Protein AF-A3TXF7-F1 (afdb_monomer_lite)

Secondary structure (DSSP, 8-state):
-HHHHHHHHHHHHHSHHHHTS-HHHHHHHHHHHHHTT-EEEEEEEEE-TTSTT-EEEEEEEEEEESSPPPSSBTBPPPPEEEEEETTS---

Structure (mmCIF, N/CA/C/O backbone):
data_AF-A3TXF7-F1
#
_entry.id   AF-A3TXF7-F1
#
loop_
_atom_site.group_PDB
_atom_site.id
_atom_site.type_symbol
_atom_site.label_atom_id
_atom_site.label_alt_id
_atom_site.label_comp_id
_atom_site.label_asym_id
_atom_site.label_entity_id
_atom_site.label_seq_id
_atom_site.pdbx_PDB_ins_code
_atom_site.Cartn_x
_atom_site.Cartn_y
_atom_site.Cartn_z
_atom_site.occupancy
_atom_site.B_iso_or_equiv
_atom_site.auth_seq_id
_atom_site.auth_comp_id
_atom_site.auth_asym_id
_atom_site.auth_atom_id
_atom_site.pdbx_PDB_model_num
ATOM 1 N N . MET A 1 1 ? -7.599 -7.275 -6.684 1.00 59.09 1 MET A N 1
ATOM 2 C CA . MET A 1 1 ? -7.569 -7.299 -5.198 1.00 59.09 1 MET A CA 1
ATOM 3 C C . MET A 1 1 ? -6.232 -7.833 -4.708 1.00 59.09 1 MET A C 1
ATOM 5 O O . MET A 1 1 ? -5.554 -7.095 -4.012 1.00 59.09 1 MET A O 1
ATOM 9 N N . ALA A 1 2 ? -5.814 -9.034 -5.133 1.00 71.19 2 ALA A N 1
ATOM 10 C CA . ALA A 1 2 ? -4.501 -9.593 -4.785 1.00 71.19 2 ALA A CA 1
ATOM 11 C C . ALA A 1 2 ? -3.310 -8.705 -5.210 1.00 71.19 2 ALA A C 1
ATOM 13 O O . ALA A 1 2 ? -2.365 -8.564 -4.446 1.00 71.19 2 ALA A O 1
ATOM 14 N N . GLU A 1 3 ? -3.383 -8.052 -6.376 1.00 80.69 3 GLU A N 1
ATOM 15 C CA . GLU A 1 3 ? -2.314 -7.158 -6.861 1.00 80.69 3 GLU A CA 1
ATOM 16 C C . GLU A 1 3 ? -2.091 -5.947 -5.942 1.00 80.69 3 GLU A C 1
ATOM 18 O O . GLU A 1 3 ? -0.972 -5.720 -5.504 1.00 80.69 3 GLU A O 1
ATOM 23 N N . ILE A 1 4 ? -3.159 -5.235 -5.561 1.00 83.19 4 ILE A N 1
ATOM 24 C CA . ILE A 1 4 ? -3.098 -4.085 -4.637 1.00 83.19 4 ILE A CA 1
ATOM 25 C C . ILE A 1 4 ? -2.497 -4.496 -3.286 1.00 83.19 4 ILE A C 1
ATOM 27 O O . ILE A 1 4 ? -1.683 -3.770 -2.726 1.00 83.19 4 ILE A O 1
ATOM 31 N N . LEU A 1 5 ? -2.897 -5.657 -2.754 1.00 83.12 5 LEU A N 1
ATOM 32 C CA . LEU A 1 5 ? -2.335 -6.175 -1.507 1.00 83.12 5 LEU A CA 1
ATOM 33 C C . LEU A 1 5 ? -0.829 -6.422 -1.658 1.00 83.12 5 LEU A C 1
ATOM 35 O O . LEU A 1 5 ? -0.061 -5.969 -0.816 1.00 83.12 5 LEU A O 1
ATOM 39 N N . GLY A 1 6 ? -0.414 -7.075 -2.747 1.00 84.56 6 GLY A N 1
ATOM 40 C CA . GLY A 1 6 ? 0.996 -7.315 -3.047 1.00 84.56 6 GLY A CA 1
ATOM 41 C C . GLY A 1 6 ? 1.813 -6.025 -3.145 1.00 84.56 6 GLY A C 1
ATOM 42 O O . GLY A 1 6 ? 2.895 -5.953 -2.574 1.00 84.56 6 GLY A O 1
ATOM 43 N N . GLU A 1 7 ? 1.282 -4.987 -3.795 1.00 87.44 7 GLU A N 1
ATOM 44 C CA . GLU A 1 7 ? 1.946 -3.680 -3.908 1.00 87.44 7 GLU A CA 1
ATOM 45 C C . GLU A 1 7 ? 2.109 -2.979 -2.555 1.00 87.44 7 GLU A C 1
ATOM 47 O O . GLU A 1 7 ? 3.164 -2.411 -2.275 1.00 87.44 7 GLU A O 1
ATOM 52 N N . ILE A 1 8 ? 1.085 -3.026 -1.698 1.00 84.19 8 ILE A N 1
ATOM 53 C CA . ILE A 1 8 ? 1.142 -2.395 -0.375 1.00 84.19 8 ILE A CA 1
ATOM 54 C C . ILE A 1 8 ? 2.094 -3.155 0.547 1.00 84.19 8 ILE A C 1
ATOM 56 O O . ILE A 1 8 ? 2.926 -2.530 1.200 1.00 84.19 8 ILE A O 1
ATOM 60 N N . VAL A 1 9 ? 2.011 -4.487 0.570 1.00 83.19 9 VAL A N 1
ATOM 61 C CA . VAL A 1 9 ? 2.924 -5.328 1.355 1.00 83.19 9 VAL A CA 1
ATOM 62 C C . VAL A 1 9 ? 4.365 -5.108 0.901 1.00 83.19 9 VAL A C 1
ATOM 64 O O . VAL A 1 9 ? 5.238 -4.929 1.745 1.00 83.19 9 VAL A O 1
ATOM 67 N N . TRP A 1 10 ? 4.613 -5.037 -0.410 1.00 85.56 10 TRP A N 1
ATOM 68 C CA . TRP A 1 10 ? 5.940 -4.734 -0.942 1.00 85.56 10 TR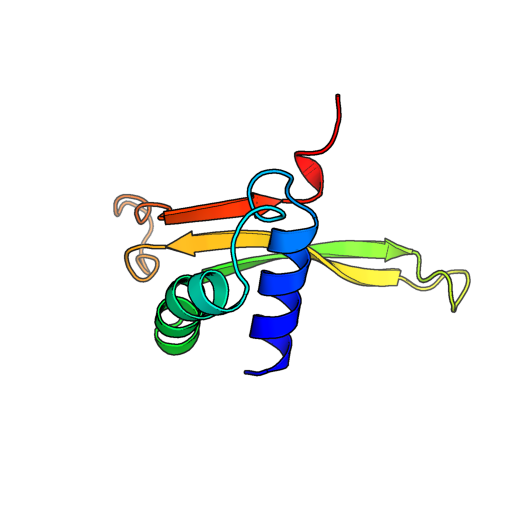P A CA 1
ATOM 69 C C . TRP A 1 10 ? 6.457 -3.374 -0.447 1.00 85.56 10 TRP A C 1
ATOM 71 O O . TRP A 1 10 ? 7.551 -3.300 0.112 1.00 85.56 10 TRP A O 1
ATOM 81 N N . LEU A 1 11 ? 5.644 -2.313 -0.538 1.00 85.00 11 LEU A N 1
ATOM 82 C CA . LEU A 1 11 ? 6.005 -0.989 -0.011 1.00 85.00 11 LEU A CA 1
ATOM 83 C C . LEU A 1 11 ? 6.279 -0.992 1.500 1.00 85.00 11 LEU A C 1
ATOM 85 O O . LEU A 1 11 ? 7.136 -0.244 1.962 1.00 85.00 11 LEU A O 1
ATOM 89 N N . MET A 1 12 ? 5.567 -1.817 2.270 1.00 80.94 12 MET A N 1
ATOM 90 C CA . MET A 1 12 ? 5.794 -1.970 3.708 1.00 80.94 12 MET A CA 1
ATOM 91 C C . MET A 1 12 ? 7.109 -2.685 4.010 1.00 80.94 12 MET A C 1
ATOM 93 O O . MET A 1 12 ? 7.810 -2.284 4.931 1.00 80.94 12 MET A O 1
ATOM 97 N N . THR A 1 13 ? 7.477 -3.707 3.233 1.00 76.12 13 THR A N 1
ATOM 98 C CA . THR A 1 13 ? 8.750 -4.422 3.426 1.00 76.12 13 THR A CA 1
ATOM 99 C C . THR A 1 13 ? 9.979 -3.588 3.069 1.00 76.12 13 THR A C 1
ATOM 101 O O . THR A 1 13 ? 11.056 -3.832 3.613 1.00 76.12 13 THR A O 1
ATOM 104 N N . GLU A 1 14 ? 9.820 -2.596 2.190 1.00 78.56 14 GLU A N 1
ATOM 105 C CA . GLU A 1 14 ? 10.880 -1.644 1.843 1.00 78.56 14 GLU A CA 1
ATOM 106 C C . GLU A 1 14 ? 11.058 -0.540 2.907 1.00 78.56 14 GLU A C 1
ATOM 108 O O . GLU A 1 14 ? 12.114 0.092 2.970 1.00 78.56 14 GLU A O 1
ATOM 113 N N . ASP A 1 15 ? 10.055 -0.307 3.764 1.00 72.62 15 ASP A N 1
ATOM 114 C CA . ASP A 1 15 ? 10.149 0.626 4.889 1.00 72.62 15 ASP A CA 1
ATOM 115 C C . ASP A 1 15 ? 10.790 -0.073 6.109 1.00 72.62 15 ASP A C 1
ATOM 117 O O . ASP A 1 15 ? 10.316 -1.136 6.526 1.00 72.62 15 ASP A O 1
ATOM 121 N N . PRO A 1 16 ? 11.838 0.502 6.735 1.00 69.19 16 PRO A N 1
ATOM 122 C CA . PRO A 1 16 ? 12.452 -0.065 7.934 1.00 69.19 16 PRO A CA 1
ATOM 123 C C . PRO A 1 16 ? 11.452 -0.374 9.056 1.00 69.19 16 PRO A C 1
ATOM 125 O O . PRO A 1 16 ? 11.603 -1.389 9.730 1.00 69.19 16 PRO A O 1
ATOM 128 N N . ALA A 1 17 ? 10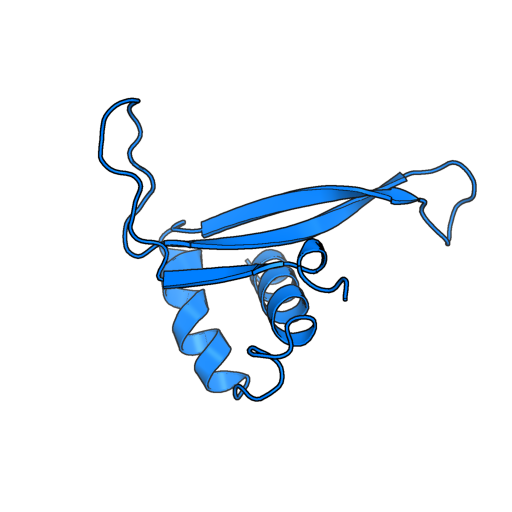.415 0.456 9.227 1.00 67.44 17 ALA A N 1
ATOM 129 C CA . ALA A 1 17 ? 9.384 0.252 10.243 1.00 67.44 17 ALA A CA 1
ATOM 130 C C . ALA A 1 17 ? 8.427 -0.902 9.894 1.00 67.44 17 ALA A C 1
ATOM 132 O O . ALA A 1 17 ? 7.884 -1.556 10.783 1.00 67.44 17 ALA A O 1
ATOM 133 N N . GLY A 1 18 ? 8.215 -1.170 8.603 1.00 65.31 18 GLY A N 1
ATOM 134 C CA . GLY A 1 18 ? 7.372 -2.275 8.148 1.00 65.31 18 GLY A CA 1
ATOM 135 C C . GLY A 1 18 ? 8.100 -3.620 8.121 1.00 65.31 18 GLY A C 1
ATOM 136 O O . GLY A 1 18 ? 7.461 -4.656 8.284 1.00 65.31 18 GLY A O 1
ATOM 137 N N . ARG A 1 19 ? 9.435 -3.624 8.005 1.00 68.12 19 ARG A N 1
ATOM 138 C CA . ARG A 1 19 ? 10.254 -4.848 7.961 1.00 68.12 19 ARG A CA 1
ATOM 139 C C . ARG A 1 19 ? 10.203 -5.686 9.243 1.00 68.12 19 ARG A C 1
ATOM 141 O O . ARG A 1 19 ? 10.373 -6.901 9.175 1.00 68.12 19 ARG A O 1
ATOM 148 N N . GLU A 1 20 ? 9.975 -5.055 10.392 1.00 71.88 20 GLU A N 1
ATOM 149 C CA . GLU A 1 20 ? 9.850 -5.740 11.689 1.00 71.88 20 GLU A CA 1
ATOM 150 C C . GLU A 1 20 ? 8.411 -6.192 11.996 1.00 71.88 20 GLU A C 1
ATOM 152 O O . GLU A 1 20 ? 8.181 -6.900 12.975 1.00 71.88 20 GLU A O 1
ATOM 157 N N . THR A 1 21 ? 7.438 -5.814 11.160 1.00 73.12 21 THR A N 1
ATOM 158 C CA . THR A 1 21 ? 6.022 -6.139 11.371 1.00 73.12 21 THR A CA 1
ATOM 159 C C . THR A 1 21 ? 5.694 -7.519 10.800 1.00 73.12 21 THR A C 1
ATOM 161 O O . THR A 1 21 ? 6.091 -7.855 9.682 1.00 73.12 21 THR A O 1
ATOM 164 N N . ASN A 1 22 ? 4.938 -8.336 11.538 1.00 79.12 22 ASN A N 1
ATOM 165 C CA . ASN A 1 22 ? 4.542 -9.658 11.058 1.00 79.12 22 ASN A CA 1
ATOM 166 C C . ASN A 1 22 ? 3.543 -9.534 9.893 1.00 79.12 22 ASN A C 1
ATOM 168 O O . ASN A 1 22 ? 2.595 -8.755 9.969 1.00 79.12 22 ASN A O 1
ATOM 172 N N . VAL A 1 23 ? 3.701 -10.341 8.839 1.00 73.81 23 VAL A N 1
ATOM 173 C CA . VAL A 1 23 ? 2.810 -10.346 7.663 1.00 73.81 23 VAL A CA 1
ATOM 174 C C . VAL A 1 23 ? 1.331 -10.467 8.056 1.00 73.81 23 VAL A C 1
ATOM 176 O O . VAL A 1 23 ? 0.497 -9.777 7.478 1.00 73.81 23 VAL A O 1
ATOM 179 N N . SER A 1 24 ? 0.990 -11.256 9.079 1.00 80.25 24 SER A N 1
ATOM 180 C CA . SER A 1 24 ? -0.403 -11.381 9.542 1.00 80.25 24 SER A CA 1
ATOM 181 C C . SER A 1 24 ? -0.968 -10.085 10.143 1.00 80.25 24 SER A C 1
ATOM 183 O O . SER A 1 24 ? -2.163 -9.801 10.027 1.00 80.25 24 SER A O 1
ATOM 185 N N . GLU A 1 25 ? -0.122 -9.287 10.797 1.00 80.19 25 GLU A N 1
ATOM 186 C CA . GLU A 1 25 ? -0.501 -7.977 11.342 1.00 80.19 25 GLU A CA 1
ATOM 187 C C . GLU A 1 25 ? -0.654 -6.951 10.222 1.00 80.19 25 GLU A C 1
ATOM 189 O O . GLU A 1 25 ? -1.604 -6.166 10.228 1.00 80.19 25 GLU A O 1
ATOM 194 N N . ILE A 1 26 ? 0.223 -7.023 9.216 1.00 76.81 26 ILE A N 1
ATOM 195 C CA . ILE A 1 26 ? 0.119 -6.233 7.990 1.00 76.81 26 ILE A CA 1
ATOM 196 C C . ILE A 1 26 ? -1.226 -6.508 7.318 1.00 76.81 26 ILE A C 1
ATOM 198 O O . ILE A 1 26 ? -2.011 -5.586 7.112 1.00 76.81 26 ILE A O 1
ATOM 202 N N . GLU A 1 27 ? -1.546 -7.770 7.036 1.00 80.25 27 GLU A N 1
ATOM 203 C CA . GLU A 1 27 ? -2.816 -8.137 6.405 1.00 80.25 27 GLU A CA 1
ATOM 204 C C . GLU A 1 27 ? -4.022 -7.638 7.209 1.00 80.25 27 GLU A C 1
ATOM 206 O O . GLU A 1 27 ? -4.947 -7.063 6.633 1.00 80.25 27 GLU A O 1
ATOM 211 N N . SER A 1 28 ? -3.987 -7.775 8.536 1.00 82.44 28 SER A N 1
ATOM 212 C CA . SER A 1 28 ? -5.056 -7.300 9.423 1.00 82.44 28 SER A CA 1
ATOM 213 C C . SER A 1 28 ? -5.239 -5.779 9.375 1.00 82.44 28 SER A C 1
ATOM 215 O O . SER A 1 28 ? -6.367 -5.293 9.469 1.00 82.44 28 SER A O 1
ATOM 217 N N . LEU A 1 29 ? -4.155 -5.023 9.189 1.00 79.00 29 LEU A N 1
ATOM 218 C CA . LEU A 1 29 ? -4.184 -3.569 9.052 1.00 79.00 29 LEU A CA 1
ATOM 219 C C . LEU A 1 29 ? -4.675 -3.132 7.663 1.00 79.00 29 LEU A C 1
ATOM 221 O O . LEU A 1 29 ? -5.497 -2.218 7.546 1.00 79.00 29 LEU A O 1
ATOM 225 N N . VAL A 1 30 ? -4.176 -3.766 6.597 1.00 81.00 30 VAL A N 1
ATOM 226 C CA . VAL A 1 30 ? -4.377 -3.273 5.226 1.00 81.00 30 VAL A CA 1
ATOM 227 C C . VAL A 1 30 ? -5.666 -3.804 4.600 1.00 81.00 30 VAL A C 1
ATOM 229 O O . VAL A 1 30 ? -6.345 -3.065 3.884 1.00 81.00 30 VAL A O 1
ATOM 232 N N . MET A 1 31 ? -6.059 -5.053 4.873 1.00 85.62 31 MET A N 1
ATOM 233 C CA . MET A 1 31 ? -7.234 -5.671 4.245 1.00 85.62 31 MET A CA 1
ATOM 234 C C . MET A 1 31 ? -8.535 -4.889 4.481 1.00 85.62 31 MET A C 1
ATOM 236 O O . MET A 1 31 ? -9.247 -4.637 3.503 1.00 85.62 31 MET A O 1
ATOM 240 N N . PRO A 1 32 ? -8.855 -4.413 5.703 1.00 86.31 32 PRO A N 1
ATOM 241 C CA . PRO A 1 32 ? -10.042 -3.589 5.922 1.00 86.31 32 PRO A CA 1
ATOM 242 C C . PRO A 1 32 ? -10.010 -2.288 5.112 1.00 86.31 32 PRO A C 1
AT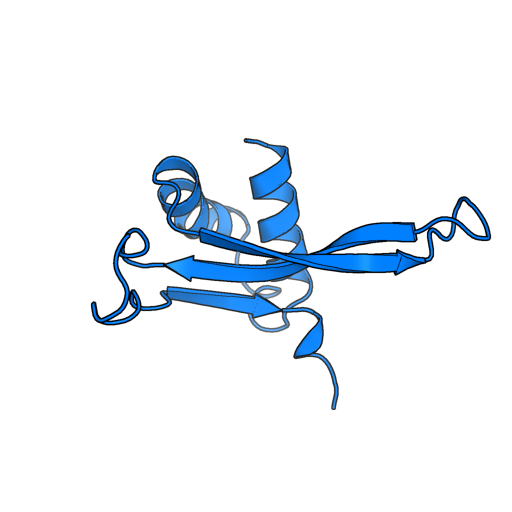OM 244 O O . PRO A 1 32 ? -11.029 -1.870 4.555 1.00 86.31 32 PRO A O 1
ATOM 247 N N . ALA A 1 33 ? -8.837 -1.659 5.000 1.00 83.56 33 ALA A N 1
ATOM 248 C CA . ALA A 1 33 ? -8.671 -0.438 4.226 1.00 83.56 33 ALA A CA 1
ATOM 249 C C . ALA A 1 33 ? -8.811 -0.686 2.718 1.00 83.56 33 ALA A C 1
ATOM 251 O O . ALA A 1 33 ? -9.463 0.107 2.036 1.00 83.56 33 ALA A O 1
ATOM 252 N N . ILE A 1 34 ? -8.276 -1.796 2.201 1.00 84.50 34 ILE A N 1
ATOM 253 C CA . ILE A 1 34 ? -8.420 -2.194 0.795 1.00 84.50 34 ILE A CA 1
ATOM 254 C C . ILE A 1 34 ? -9.892 -2.455 0.466 1.00 84.50 34 ILE A C 1
ATOM 256 O O . ILE A 1 34 ? -10.427 -1.871 -0.481 1.00 84.50 34 ILE A O 1
ATOM 260 N N . LEU A 1 35 ? -10.570 -3.278 1.273 1.00 85.69 35 LEU A N 1
ATOM 261 C CA . LEU A 1 35 ? -11.985 -3.616 1.091 1.00 85.69 35 LEU A CA 1
ATOM 262 C C . LEU A 1 35 ? -12.876 -2.370 1.130 1.00 85.69 35 LEU A C 1
ATOM 264 O O . LEU A 1 35 ? -13.801 -2.232 0.329 1.00 85.69 35 LEU A O 1
ATOM 268 N N . ALA A 1 36 ? -12.563 -1.424 2.014 1.00 85.06 36 ALA A N 1
ATOM 269 C CA . ALA A 1 36 ? -13.302 -0.175 2.142 1.00 85.06 36 ALA A CA 1
ATOM 270 C C . ALA A 1 36 ? -12.857 0.932 1.164 1.00 85.06 36 ALA A C 1
ATOM 272 O O . ALA A 1 36 ? -13.447 2.020 1.192 1.00 85.06 36 ALA A O 1
ATOM 273 N N . ARG A 1 37 ? -11.849 0.672 0.314 1.00 85.19 37 ARG A N 1
ATOM 274 C CA . ARG A 1 37 ? -11.209 1.641 -0.598 1.00 85.19 37 ARG A CA 1
ATOM 275 C C . ARG A 1 37 ? -10.714 2.906 0.123 1.00 85.19 37 ARG A C 1
ATOM 277 O O . ARG A 1 37 ? -10.898 4.024 -0.349 1.00 85.19 37 ARG A O 1
ATOM 284 N N . ARG A 1 38 ? -10.113 2.727 1.301 1.00 87.06 38 ARG A N 1
ATOM 285 C CA . ARG A 1 38 ? -9.548 3.775 2.172 1.00 87.06 38 ARG A CA 1
ATOM 286 C C . ARG A 1 38 ? -8.027 3.842 2.038 1.00 87.06 38 ARG A C 1
ATOM 288 O O . ARG A 1 38 ? -7.306 3.859 3.031 1.00 87.06 38 ARG A O 1
ATOM 295 N N . PHE A 1 39 ? -7.525 3.852 0.812 1.00 86.62 39 PHE A N 1
ATOM 296 C CA . PHE A 1 39 ? -6.091 3.922 0.553 1.00 86.62 39 PHE A CA 1
ATOM 297 C C . PHE A 1 39 ? -5.809 4.715 -0.723 1.00 86.62 39 PHE A C 1
ATOM 299 O O . PHE A 1 39 ? -6.684 4.873 -1.574 1.00 86.62 39 PHE A O 1
ATOM 306 N N . HIS A 1 40 ? -4.585 5.219 -0.851 1.00 87.44 40 HIS A N 1
ATOM 307 C CA . HIS A 1 40 ? -4.102 5.876 -2.060 1.00 87.44 40 HIS A CA 1
ATOM 308 C C . HIS A 1 40 ? -2.668 5.440 -2.348 1.00 87.44 40 HIS A C 1
ATOM 310 O O . HIS A 1 40 ? -1.795 5.625 -1.501 1.00 87.44 40 HIS A O 1
ATOM 316 N N . ILE A 1 41 ? -2.440 4.879 -3.539 1.00 88.81 41 ILE A N 1
ATOM 317 C CA . ILE A 1 41 ? -1.118 4.465 -4.017 1.00 88.81 41 ILE A CA 1
ATOM 318 C C . ILE A 1 41 ? -0.626 5.501 -5.022 1.00 88.81 41 ILE A C 1
ATOM 320 O O . ILE A 1 41 ? -1.325 5.845 -5.977 1.00 88.81 41 ILE A O 1
ATOM 324 N N . LYS A 1 42 ? 0.590 5.993 -4.805 1.00 90.00 42 LYS A N 1
ATOM 325 C CA . LYS A 1 42 ? 1.307 6.834 -5.753 1.00 90.00 42 LYS A CA 1
ATOM 326 C C . LYS A 1 42 ? 2.209 5.950 -6.599 1.00 90.00 42 LYS A C 1
ATOM 328 O O . LYS A 1 42 ? 3.022 5.207 -6.056 1.00 90.00 42 LYS A O 1
ATOM 333 N N . TYR A 1 43 ? 2.106 6.101 -7.913 1.00 90.06 43 TYR A N 1
ATOM 334 C CA . TYR A 1 43 ? 2.967 5.425 -8.874 1.00 90.06 43 TYR A CA 1
ATOM 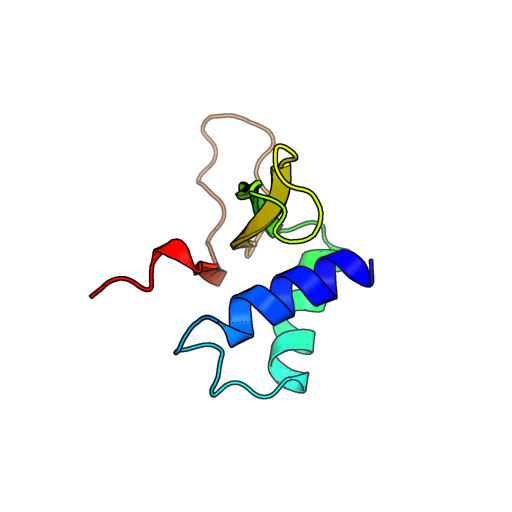335 C C . TYR A 1 43 ? 3.991 6.399 -9.454 1.00 90.06 43 TYR A C 1
ATOM 337 O O . TYR A 1 43 ? 3.696 7.581 -9.649 1.00 90.06 43 TYR A O 1
ATOM 345 N N . ALA A 1 44 ? 5.187 5.898 -9.745 1.00 88.12 44 ALA A N 1
ATOM 346 C CA . ALA A 1 44 ? 6.200 6.605 -10.515 1.00 88.12 44 ALA A CA 1
ATOM 347 C C . ALA A 1 44 ? 6.562 5.799 -11.762 1.00 88.12 44 ALA A C 1
ATOM 349 O O . ALA A 1 44 ? 6.545 4.569 -11.745 1.00 88.12 44 ALA A O 1
ATOM 350 N N . GLN A 1 45 ? 6.905 6.502 -12.840 1.00 89.75 45 GLN A N 1
ATOM 351 C CA . GLN A 1 45 ? 7.514 5.865 -13.999 1.00 89.75 45 GLN A CA 1
ATOM 352 C C . GLN A 1 45 ? 8.978 5.573 -13.684 1.00 89.75 45 GLN A C 1
ATOM 354 O O . GLN A 1 45 ? 9.740 6.491 -13.380 1.00 89.75 45 GLN A O 1
ATOM 359 N N . VAL A 1 46 ? 9.361 4.307 -13.777 1.00 84.75 46 VAL A N 1
ATOM 360 C CA . VAL A 1 46 ? 10.746 3.858 -13.641 1.00 84.75 46 VAL A CA 1
ATOM 361 C C . VAL A 1 46 ? 11.201 3.202 -14.946 1.00 84.75 46 VAL A C 1
ATOM 363 O O . VAL A 1 46 ? 10.378 2.589 -15.634 1.00 84.75 46 VAL A O 1
ATOM 366 N N . PRO A 1 47 ? 12.482 3.339 -15.333 1.00 86.19 47 PRO A N 1
ATOM 367 C CA . PRO A 1 47 ? 13.014 2.651 -16.504 1.00 86.19 47 PRO A CA 1
ATOM 368 C C . PRO A 1 47 ? 12.833 1.135 -16.380 1.00 86.19 47 PRO A C 1
ATOM 370 O O . PRO A 1 47 ? 13.177 0.546 -15.353 1.00 86.19 47 PRO A O 1
ATOM 373 N N . ASP A 1 48 ? 12.311 0.495 -17.424 1.00 81.94 48 ASP A N 1
ATOM 374 C CA . ASP A 1 48 ? 12.195 -0.959 -17.465 1.00 81.94 48 ASP A CA 1
ATOM 375 C C . ASP A 1 48 ? 13.573 -1.572 -17.755 1.00 81.94 48 ASP A C 1
ATOM 377 O O . ASP A 1 48 ? 14.090 -1.498 -18.871 1.00 81.94 48 ASP A O 1
ATOM 381 N N . MET A 1 49 ? 14.175 -2.217 -16.751 1.00 77.94 49 MET A N 1
ATOM 382 C CA . MET A 1 49 ? 15.463 -2.906 -16.913 1.00 77.94 49 MET A CA 1
ATOM 383 C C . MET A 1 49 ? 15.408 -4.059 -17.925 1.00 77.94 49 MET A C 1
ATOM 385 O O . MET A 1 49 ? 16.444 -4.455 -18.453 1.00 77.94 49 MET A O 1
ATOM 389 N N . ARG A 1 50 ? 14.221 -4.613 -18.209 1.00 81.12 50 ARG A N 1
ATOM 390 C CA . ARG A 1 50 ? 14.039 -5.713 -19.166 1.00 81.12 50 ARG A CA 1
ATOM 391 C C . ARG A 1 50 ? 13.878 -5.217 -20.602 1.00 81.12 50 ARG A C 1
ATOM 393 O O . ARG A 1 50 ? 14.071 -6.002 -21.528 1.00 81.12 50 ARG A O 1
ATOM 400 N N . ARG A 1 51 ? 13.517 -3.944 -20.804 1.00 82.06 51 ARG A N 1
ATOM 401 C CA . ARG A 1 51 ? 13.326 -3.327 -22.126 1.00 82.06 51 ARG A CA 1
ATOM 402 C C . ARG A 1 51 ? 13.961 -1.934 -22.167 1.00 82.06 51 ARG A C 1
ATOM 404 O O . ARG A 1 51 ? 13.315 -0.959 -21.778 1.00 82.06 51 ARG A O 1
ATOM 411 N N . PRO A 1 52 ? 15.195 -1.816 -22.686 1.00 78.69 52 PRO A N 1
ATOM 412 C CA . PRO A 1 52 ? 15.868 -0.530 -22.833 1.00 78.69 52 PRO A CA 1
ATOM 413 C C . PRO A 1 52 ? 14.998 0.474 -23.604 1.00 78.69 52 PRO A C 1
ATOM 415 O O . PRO A 1 52 ? 14.561 0.193 -24.718 1.00 78.69 52 PRO A O 1
ATOM 418 N N . GLY A 1 53 ? 14.732 1.636 -23.002 1.00 78.81 53 GLY A N 1
ATOM 419 C CA . GLY A 1 53 ? 13.900 2.699 -23.582 1.00 78.81 53 GLY A CA 1
ATOM 420 C C . GLY A 1 53 ? 12.408 2.641 -23.229 1.00 78.81 53 GLY A C 1
ATOM 421 O O . GLY A 1 53 ? 11.689 3.586 -23.543 1.00 78.81 53 GLY A O 1
ATOM 422 N N . ALA A 1 54 ? 11.937 1.589 -22.553 1.00 86.00 54 ALA A N 1
ATOM 423 C CA . ALA A 1 54 ? 10.583 1.532 -22.008 1.00 86.00 54 ALA A CA 1
ATOM 424 C C . ALA A 1 54 ? 10.547 2.010 -20.546 1.00 86.00 54 ALA A C 1
ATOM 426 O O . ALA A 1 54 ? 11.528 1.889 -19.809 1.00 86.00 54 ALA A O 1
ATOM 427 N N . THR A 1 55 ? 9.399 2.532 -20.117 1.00 87.62 55 THR A N 1
ATOM 428 C CA . THR A 1 55 ? 9.105 2.825 -18.710 1.00 87.62 55 THR A CA 1
ATOM 429 C C . THR A 1 55 ? 7.990 1.914 -18.211 1.00 87.62 55 THR A C 1
ATOM 431 O O . THR A 1 55 ? 7.112 1.501 -18.969 1.00 87.62 55 THR A O 1
ATOM 434 N N . THR A 1 56 ? 8.026 1.593 -16.923 1.00 88.06 56 THR A N 1
ATOM 435 C CA . THR A 1 56 ? 6.951 0.886 -16.226 1.00 88.06 56 THR A CA 1
ATOM 436 C C . THR A 1 56 ? 6.486 1.703 -15.028 1.00 88.06 56 THR A C 1
ATOM 438 O O . THR A 1 56 ? 7.249 2.497 -14.473 1.00 88.06 56 THR A O 1
ATOM 441 N N . LEU A 1 57 ? 5.221 1.548 -14.645 1.00 88.69 57 LEU A N 1
ATOM 442 C CA . LEU A 1 57 ? 4.690 2.166 -13.436 1.00 8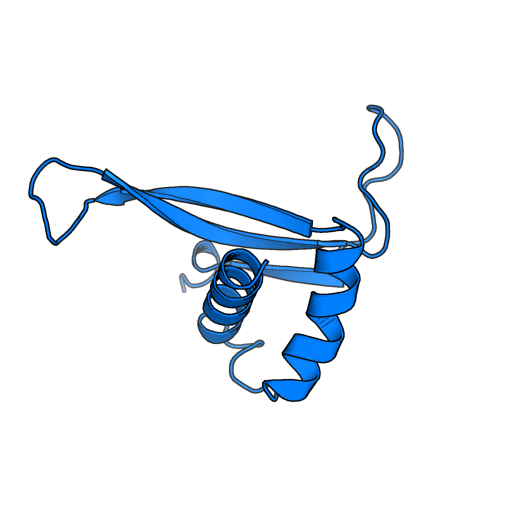8.69 57 LEU A CA 1
ATOM 443 C C . LEU A 1 57 ? 4.997 1.261 -12.254 1.00 88.69 57 LEU A C 1
ATOM 445 O O . LEU A 1 57 ? 4.604 0.098 -12.248 1.00 88.69 57 LEU A O 1
ATOM 449 N N . GLN A 1 58 ? 5.676 1.810 -11.252 1.00 86.50 58 GLN A N 1
ATOM 450 C CA . GLN A 1 58 ? 5.879 1.127 -9.983 1.00 86.50 58 GLN A CA 1
ATOM 451 C C . GLN A 1 58 ? 5.283 1.921 -8.830 1.00 86.50 58 GLN A C 1
ATOM 453 O O . GLN A 1 58 ? 5.346 3.158 -8.840 1.00 86.50 58 GLN A O 1
ATOM 458 N N . PRO A 1 59 ? 4.671 1.233 -7.853 1.00 89.50 59 PRO A N 1
ATOM 459 C CA . PRO A 1 59 ? 4.193 1.878 -6.647 1.00 89.50 59 PRO A CA 1
ATOM 460 C C . PRO A 1 59 ? 5.404 2.434 -5.894 1.00 89.50 59 PRO A C 1
ATOM 462 O O . PRO A 1 59 ? 6.412 1.758 -5.735 1.00 89.50 59 PRO A O 1
ATOM 465 N N . VAL A 1 60 ? 5.332 3.687 -5.453 1.00 89.38 60 VAL A N 1
ATOM 466 C CA . VAL A 1 60 ? 6.427 4.337 -4.708 1.00 89.38 60 VAL A CA 1
ATOM 467 C C . VAL A 1 60 ? 6.006 4.817 -3.330 1.00 89.38 60 VAL A C 1
ATOM 469 O O . VAL A 1 60 ? 6.855 5.048 -2.474 1.00 89.38 60 VAL A O 1
ATOM 472 N N . ALA A 1 61 ? 4.705 4.986 -3.110 1.00 88.06 61 ALA A N 1
ATOM 473 C CA . ALA A 1 61 ? 4.172 5.296 -1.799 1.00 88.06 61 ALA A CA 1
ATOM 474 C C . ALA A 1 61 ? 2.729 4.825 -1.680 1.00 88.06 61 ALA A C 1
ATOM 476 O O . ALA A 1 61 ? 1.975 4.859 -2.653 1.00 88.06 61 ALA A O 1
ATOM 477 N N . VAL A 1 62 ? 2.325 4.470 -0.468 1.00 87.62 62 VAL A N 1
ATOM 478 C CA . VAL A 1 62 ? 0.930 4.218 -0.124 1.00 87.62 62 VAL A CA 1
ATOM 479 C C . VAL A 1 62 ? 0.573 4.959 1.150 1.00 87.62 62 VAL A C 1
ATOM 481 O O . VAL A 1 62 ? 1.349 5.010 2.102 1.00 87.62 62 VAL A O 1
ATOM 484 N N . ARG A 1 63 ? -0.631 5.526 1.158 1.00 88.31 63 ARG A N 1
ATOM 485 C CA . ARG A 1 63 ? -1.270 6.082 2.348 1.00 88.31 63 ARG A CA 1
ATOM 486 C C . ARG A 1 63 ? -2.534 5.298 2.647 1.00 88.31 63 ARG A C 1
ATOM 488 O O . ARG A 1 63 ? -3.385 5.145 1.770 1.00 88.31 63 ARG A O 1
ATOM 495 N N . VAL A 1 64 ? -2.644 4.822 3.880 1.00 85.88 64 VAL A N 1
ATOM 496 C CA . VAL A 1 64 ? -3.814 4.124 4.411 1.00 85.88 64 VAL A CA 1
ATOM 497 C C . VAL A 1 64 ? -4.559 5.079 5.334 1.00 85.88 64 VAL A C 1
ATOM 499 O O . VAL A 1 64 ? -3.955 5.728 6.190 1.00 85.88 64 VAL A O 1
ATOM 502 N N . PHE A 1 65 ? -5.870 5.190 5.150 1.00 84.25 65 PHE A N 1
ATOM 503 C CA . PHE A 1 65 ? -6.685 6.192 5.824 1.00 84.25 65 PHE A CA 1
ATOM 504 C C . PHE A 1 65 ? -7.646 5.572 6.826 1.00 84.25 65 PHE A C 1
ATOM 506 O O . PHE A 1 65 ? -8.263 4.537 6.569 1.00 84.25 65 PHE A O 1
ATOM 513 N N . GLU A 1 66 ? -7.856 6.281 7.935 1.00 80.44 66 GLU A N 1
ATOM 514 C CA . GLU A 1 66 ? -8.854 5.893 8.921 1.00 80.44 66 GLU A CA 1
ATOM 515 C C . GLU A 1 66 ? -10.238 5.958 8.310 1.00 80.44 66 GLU A C 1
ATOM 517 O O . GLU A 1 66 ? -11.010 5.055 8.566 1.00 80.44 66 GLU A O 1
ATOM 522 N N . LYS A 1 67 ? -10.555 6.963 7.478 1.00 77.31 67 LYS A N 1
ATOM 523 C CA . LYS A 1 67 ? -11.849 7.188 6.799 1.00 77.31 67 LYS A CA 1
ATOM 524 C C . LYS A 1 67 ? -11.681 7.283 5.288 1.00 77.31 67 LYS A C 1
ATOM 526 O O . LYS A 1 67 ? -10.582 7.547 4.810 1.00 77.31 67 LYS A O 1
ATOM 531 N N . ARG A 1 68 ? -12.754 7.021 4.524 1.00 69.00 68 ARG A N 1
ATOM 532 C CA . ARG A 1 68 ? -12.726 7.279 3.072 1.00 69.00 68 ARG A CA 1
ATOM 533 C C . ARG A 1 68 ? -12.328 8.732 2.848 1.00 69.00 68 ARG A C 1
ATOM 535 O O . ARG A 1 68 ? -12.702 9.592 3.646 1.00 69.00 68 ARG A O 1
ATOM 542 N N . MET A 1 69 ? -11.583 8.979 1.772 1.00 64.00 69 MET A N 1
ATOM 543 C CA . MET A 1 69 ? -11.299 10.350 1.375 1.00 64.00 69 MET A CA 1
ATOM 544 C C . MET A 1 69 ? -12.616 11.108 1.208 1.00 64.00 69 MET A C 1
ATOM 546 O O . MET A 1 69 ? -13.548 10.570 0.603 1.00 64.00 69 MET A O 1
ATOM 550 N N . PRO A 1 70 ? -12.710 12.325 1.756 1.00 63.25 70 PRO A N 1
ATOM 551 C CA . PRO A 1 70 ? -13.851 13.168 1.491 1.00 63.25 70 PRO A CA 1
ATOM 552 C C . PRO A 1 70 ? -13.880 13.521 0.001 1.00 63.25 70 PRO A C 1
ATOM 554 O O . PRO A 1 70 ? -12.857 13.864 -0.586 1.00 63.25 70 PRO A O 1
ATOM 557 N N . GLU A 1 71 ? -15.061 13.437 -0.607 1.00 58.22 71 GLU A N 1
ATOM 558 C CA . GLU A 1 71 ? -15.279 13.741 -2.031 1.00 58.22 71 GLU A CA 1
ATOM 559 C C . GLU A 1 71 ? -15.134 15.239 -2.362 1.00 58.22 71 GLU A C 1
ATOM 561 O O . GLU A 1 71 ? -15.020 15.599 -3.530 1.00 58.22 71 GLU A O 1
ATOM 566 N N . ALA A 1 72 ? -15.122 16.120 -1.354 1.00 56.12 72 ALA A N 1
ATOM 567 C CA . ALA A 1 72 ? -15.169 17.570 -1.532 1.00 56.12 72 ALA A CA 1
ATOM 568 C C . ALA A 1 72 ? -13.947 18.294 -0.943 1.00 56.12 72 ALA A C 1
ATOM 570 O O . ALA A 1 72 ? -13.512 18.019 0.179 1.00 56.12 72 ALA A O 1
ATOM 571 N N . ALA A 1 73 ? -13.447 19.287 -1.685 1.00 49.31 73 ALA A N 1
ATOM 572 C CA . ALA A 1 73 ? -12.417 20.212 -1.225 1.00 49.31 73 ALA A CA 1
ATOM 573 C C . ALA A 1 73 ? -12.925 21.024 -0.016 1.00 49.31 73 ALA A C 1
ATOM 575 O O . ALA A 1 73 ? -13.948 21.697 -0.107 1.00 49.31 73 ALA A O 1
ATOM 576 N N . GLY A 1 74 ? -12.218 20.949 1.118 1.00 58.38 74 GLY A N 1
ATOM 577 C CA . GLY A 1 74 ? -12.537 21.694 2.347 1.00 58.38 74 GLY A CA 1
ATOM 578 C C . GLY A 1 74 ? -12.955 20.835 3.544 1.00 58.38 74 GLY A C 1
ATOM 579 O O . GLY A 1 74 ? -13.019 21.346 4.660 1.00 58.38 74 GLY A O 1
ATOM 580 N N . GLN A 1 75 ? -13.189 19.534 3.357 1.00 60.97 75 GLN A N 1
ATOM 581 C CA . GLN A 1 75 ? -13.289 18.607 4.487 1.00 60.97 75 GLN A CA 1
ATOM 58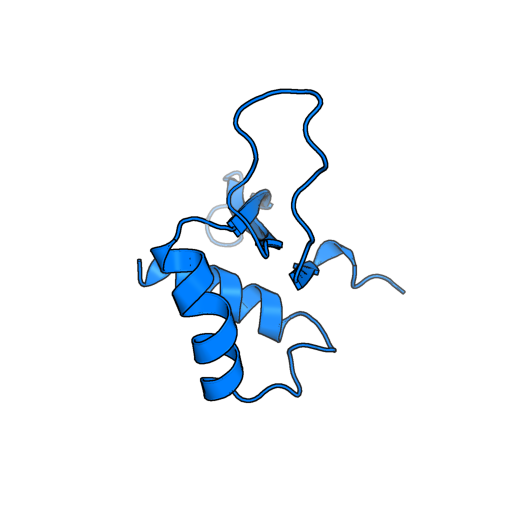2 C C . GLN A 1 75 ? -11.889 18.289 5.035 1.00 60.97 75 GLN A C 1
ATOM 584 O O . GLN A 1 75 ? -10.931 18.241 4.256 1.00 60.97 75 GLN A O 1
ATOM 589 N N . PRO A 1 76 ? -11.745 18.074 6.357 1.00 65.00 76 PRO A N 1
ATOM 590 C CA . PRO A 1 76 ? -10.463 17.703 6.935 1.00 65.00 76 PRO A CA 1
ATOM 591 C C . PRO A 1 76 ? -9.925 16.462 6.224 1.00 65.00 76 PRO A C 1
ATOM 593 O O . PRO A 1 76 ? -10.656 15.491 6.009 1.00 65.00 76 PRO A O 1
ATOM 596 N N . TYR A 1 77 ? -8.646 16.510 5.838 1.00 62.47 77 TYR A N 1
ATOM 597 C CA . TYR A 1 77 ? -7.974 15.352 5.264 1.00 62.47 77 TYR A CA 1
ATOM 598 C C . TYR A 1 77 ? -8.163 14.156 6.205 1.00 62.47 77 TYR A C 1
ATOM 600 O O . TYR A 1 77 ? -8.024 14.313 7.422 1.00 62.47 77 TYR A O 1
ATOM 608 N N . PRO A 1 78 ? -8.500 12.971 5.673 1.00 71.19 78 PRO A N 1
ATOM 609 C CA . PRO A 1 78 ? -8.716 11.807 6.510 1.00 71.19 78 PRO A CA 1
ATOM 610 C C . PRO A 1 78 ? -7.426 11.499 7.273 1.00 71.19 78 PRO A C 1
ATOM 612 O O . PRO A 1 78 ? -6.327 11.602 6.718 1.00 71.19 78 PRO A O 1
ATOM 615 N N . VAL A 1 79 ? -7.572 11.127 8.546 1.00 79.00 79 VAL A N 1
ATOM 616 C CA . VAL A 1 79 ? -6.448 10.729 9.400 1.00 79.00 79 VAL A CA 1
ATOM 617 C C . VAL A 1 79 ? -5.679 9.615 8.692 1.00 79.00 79 VAL A C 1
ATOM 619 O O . VAL A 1 79 ? -6.263 8.608 8.282 1.00 79.00 79 VAL A O 1
ATOM 622 N N . VAL A 1 80 ? -4.378 9.826 8.499 1.00 81.44 80 VAL A N 1
ATOM 623 C CA . VAL A 1 80 ? -3.482 8.818 7.931 1.00 81.44 80 VAL A CA 1
ATOM 624 C C . VAL A 1 80 ? -3.145 7.845 9.049 1.00 81.44 80 VAL A C 1
ATOM 626 O O . VAL A 1 80 ? -2.552 8.246 10.044 1.00 81.44 80 VAL A O 1
ATOM 629 N N . LEU A 1 81 ? -3.547 6.587 8.890 1.00 77.25 81 LEU A N 1
ATOM 630 C CA . LEU A 1 81 ? -3.203 5.525 9.834 1.00 77.25 81 LEU A CA 1
ATOM 631 C C . LEU A 1 81 ? -1.791 5.007 9.587 1.00 77.25 81 LEU A C 1
ATOM 633 O O . LEU A 1 81 ? -1.071 4.703 10.530 1.00 77.25 81 LEU A O 1
ATOM 637 N N . ALA A 1 82 ? -1.405 4.919 8.316 1.00 78.88 82 ALA A N 1
ATOM 638 C CA . ALA A 1 82 ? -0.084 4.470 7.920 1.00 78.88 82 ALA A CA 1
ATOM 639 C C . ALA A 1 82 ? 0.336 5.105 6.591 1.00 78.88 82 ALA A C 1
ATOM 641 O O . ALA A 1 82 ? -0.490 5.335 5.700 1.00 78.88 82 ALA A O 1
ATOM 642 N N . GLU A 1 83 ? 1.629 5.377 6.462 1.00 83.31 83 GLU A N 1
ATOM 643 C CA . GLU A 1 83 ? 2.258 5.835 5.229 1.00 83.31 83 GLU A CA 1
ATOM 644 C C . GLU A 1 83 ? 3.568 5.081 5.039 1.00 83.31 83 GLU A C 1
ATOM 646 O O . GLU A 1 83 ? 4.427 5.127 5.914 1.00 83.31 83 GLU A O 1
ATOM 651 N N . TYR A 1 84 ? 3.720 4.448 3.879 1.00 83.00 84 TYR A N 1
ATOM 652 C CA . TYR A 1 84 ? 4.935 3.736 3.491 1.00 83.00 84 TYR A CA 1
ATOM 653 C C . TYR A 1 84 ? 5.430 4.307 2.171 1.00 83.00 84 TYR A C 1
ATOM 655 O O . TYR A 1 84 ? 4.627 4.588 1.275 1.00 83.00 84 TYR A O 1
ATOM 663 N N . SER A 1 85 ? 6.736 4.535 2.055 1.00 80.62 85 SER A N 1
ATOM 664 C CA . SER A 1 85 ? 7.323 5.160 0.871 1.00 80.62 85 SER A CA 1
ATOM 665 C C . SER A 1 85 ? 8.780 4.774 0.698 1.00 80.62 85 SER A C 1
ATOM 667 O O . SER A 1 85 ? 9.610 5.056 1.560 1.00 80.62 85 SER A O 1
ATOM 669 N N . VAL A 1 86 ? 9.114 4.266 -0.486 1.00 76.12 86 VAL A N 1
ATOM 670 C CA . VAL A 1 86 ? 10.508 3.992 -0.871 1.00 76.12 86 VAL A CA 1
ATOM 671 C C . VAL A 1 86 ? 11.307 5.279 -1.106 1.00 76.12 86 VAL A C 1
ATOM 673 O O . VAL A 1 86 ? 12.531 5.262 -1.132 1.00 76.12 86 VAL A O 1
ATOM 676 N N . LEU A 1 87 ? 10.630 6.427 -1.242 1.00 67.94 87 LEU A N 1
ATOM 677 C CA . LEU A 1 87 ? 11.270 7.734 -1.430 1.00 67.94 87 LEU A CA 1
ATOM 678 C C . LEU A 1 87 ? 11.725 8.379 -0.113 1.00 67.94 87 LEU A C 1
ATOM 680 O O . LEU A 1 87 ? 12.500 9.332 -0.153 1.00 67.94 87 LEU A O 1
ATOM 684 N N . LYS A 1 88 ? 11.243 7.899 1.045 1.00 56.91 88 LYS A N 1
ATOM 685 C CA . LYS A 1 88 ? 11.731 8.350 2.362 1.00 56.91 88 LYS A CA 1
ATOM 686 C C . LYS A 1 88 ? 13.066 7.708 2.743 1.00 56.91 88 LYS A C 1
ATOM 688 O O . LYS A 1 88 ? 13.758 8.237 3.607 1.00 56.91 88 LYS A O 1
ATOM 693 N N . ALA A 1 89 ? 13.454 6.620 2.080 1.00 48.75 89 ALA A N 1
ATOM 694 C CA . ALA A 1 89 ? 14.751 5.983 2.247 1.00 48.75 89 ALA A CA 1
ATOM 695 C C . ALA A 1 89 ? 15.834 6.758 1.476 1.00 48.75 89 ALA A C 1
ATOM 697 O O . ALA A 1 89 ? 16.345 6.310 0.451 1.00 48.75 89 ALA A O 1
ATOM 698 N N . LYS A 1 90 ? 16.190 7.952 1.954 1.00 33.84 90 LYS A N 1
ATOM 699 C CA . LYS A 1 90 ? 17.465 8.571 1.588 1.00 33.84 90 LYS A CA 1
ATOM 700 C C . LYS A 1 90 ? 18.094 9.203 2.836 1.00 33.84 90 LYS A C 1
ATOM 702 O O . LYS A 1 90 ? 17.450 10.079 3.411 1.00 33.84 90 LYS A O 1
ATOM 707 N N . PRO A 1 91 ? 19.273 8.726 3.283 1.00 42.34 91 PRO A N 1
ATOM 708 C CA . PRO A 1 91 ? 20.038 9.380 4.342 1.00 42.34 91 PRO A CA 1
ATOM 709 C C . PRO A 1 91 ? 20.532 10.766 3.910 1.00 42.34 91 PRO A C 1
ATOM 711 O O . PRO A 1 91 ? 20.663 11.001 2.682 1.00 42.34 91 PRO A O 1
#

Organism: Pseudooceanicola batsensis (strain ATCC BAA-863 / DSM 15984 / KCTC 12145 / HTCC2597) (NCBI:txid252305)

Foldseek 3Di:
DVVVLVQVLVLLCLDPVSVPDDPVVSCVQVVVQVVQVQKDWDWDWDQDPVDHPDTDTHTFKMWGFPDHADPDPPPPGGDTPDMGGNVVPDD

Sequence (91 aa):
MAEILGEIVWLMTEDPAGRETNVSEIESLVMPAILARRFHIKYAQVPDMRRPGATTLQPVAVRVFEKRMPEAAGQPYPVVLAEYSVLKAKP

InterPro domains:
  IPR003996 RTX toxin-activating protein C, bacteria [PF02794] (4-41)

Radius of gyration: 14.54 Å; chains: 1; bounding box: 35×33×35 Å

pLDDT: mean 77.51, std 11.44, range [33.84, 90.06]